Protein AF-A0A7W3VVQ0-F1 (afdb_monomer)

Sequence (83 aa):
MSYTDLRDFEPEFTYTASDGSTVQVEKLGGGTVGRKYTGTWRYFLSDADGVEVTRGQDYTVGMPHTHAWVAEDIREILRLIHP

Foldseek 3Di:
DPCPPPVPDDALDWDADPQQKIKGKADVVGDHAPWWDFFWMWIWIDGNVRHTPDIDTHDGDPGTDGPVVSSVVVVVVVVVVPD

Mean predicted aligned error: 5.94 Å

pLDDT: mean 85.56, std 13.64, range [40.09, 96.25]

Solvent-accessible surface area (backbone atoms only — not comparable to full-atom values): 4932 Å² total; per-residue (Å²): 132,86,79,83,52,84,81,79,67,78,58,70,38,76,46,73,48,97,81,46,29,34,28,31,28,33,46,67,92,66,71,61,80,83,45,68,46,65,48,42,24,31,41,40,35,24,40,60,87,64,48,78,74,49,70,51,67,70,54,64,44,96,55,68,43,28,56,69,58,52,36,51,50,55,50,53,60,46,47,74,75,57,120

Nearest PDB structures (foldseek):
  4xcs-assembly1_A  TM=4.519E-01  e=1.277E+00  Homo sapiens
  3tkp-assembly1_A  TM=4.197E-01  e=1.608E+00  Homo sapiens
  3tjk-assembly1_D  TM=4.189E-01  e=2.025E+00  Homo sapiens
  4kce-assembly1_A  TM=4.116E-01  e=2.700E+00  Leishmania braziliensis
  3tkr-assembly1_G  TM=4.246E-01  e=2.860E+00  Homo sapiens

Structure (mmCIF, N/CA/C/O backbone):
data_AF-A0A7W3VVQ0-F1
#
_entry.id   AF-A0A7W3VVQ0-F1
#
loop_
_atom_site.group_PDB
_atom_site.id
_atom_site.type_symbol
_atom_site.label_atom_id
_atom_site.label_alt_id
_atom_site.label_comp_id
_atom_site.label_asym_id
_atom_site.label_entity_id
_atom_site.label_seq_id
_atom_site.pdbx_PDB_ins_code
_atom_site.Cartn_x
_atom_site.Cartn_y
_atom_site.Cartn_z
_atom_site.occupancy
_atom_site.B_iso_or_equiv
_atom_site.auth_seq_id
_atom_site.auth_comp_id
_atom_site.auth_asym_id
_atom_site.auth_atom_id
_atom_site.pdbx_PDB_model_num
ATOM 1 N N . MET A 1 1 ? -24.522 9.271 -13.225 1.00 40.09 1 MET A N 1
ATOM 2 C CA . MET A 1 1 ? -23.693 8.051 -13.158 1.00 40.09 1 MET A CA 1
ATOM 3 C C . MET A 1 1 ? -22.315 8.508 -12.723 1.00 40.09 1 MET A C 1
ATOM 5 O O . MET A 1 1 ? -21.651 9.163 -13.512 1.00 40.09 1 MET A O 1
ATOM 9 N N . SER A 1 2 ? -21.967 8.331 -11.445 1.00 43.47 2 SER A N 1
ATOM 10 C CA . SER A 1 2 ? -20.649 8.735 -10.944 1.00 43.47 2 SER A CA 1
ATOM 11 C C . SER A 1 2 ? -19.630 7.761 -11.513 1.00 43.47 2 SER A C 1
ATOM 13 O O . SER A 1 2 ? -19.657 6.578 -11.183 1.00 43.47 2 SER A O 1
ATOM 15 N N . TYR A 1 3 ? -18.813 8.243 -12.440 1.00 47.03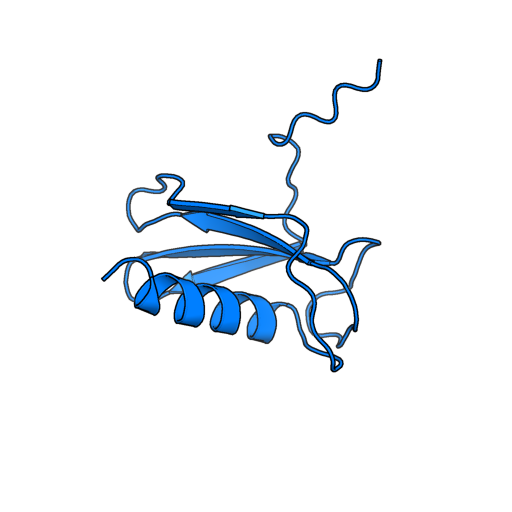 3 TYR A N 1
ATOM 16 C CA . TYR A 1 3 ? -17.690 7.505 -12.991 1.00 47.03 3 TYR A CA 1
ATOM 17 C C . TYR A 1 3 ? -16.598 7.551 -11.918 1.00 47.03 3 TYR A C 1
ATOM 19 O O . TYR A 1 3 ? -15.749 8.431 -11.934 1.00 47.03 3 TYR A O 1
ATOM 27 N N . THR A 1 4 ? -16.687 6.684 -10.906 1.00 47.88 4 THR A N 1
ATOM 28 C CA . THR A 1 4 ? -15.551 6.432 -10.012 1.00 47.88 4 THR A CA 1
ATOM 29 C C . THR A 1 4 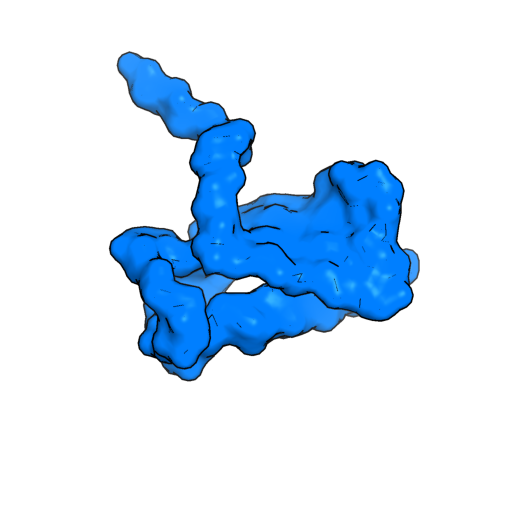? -14.541 5.662 -10.848 1.00 47.88 4 THR A C 1
ATOM 31 O O . THR A 1 4 ? -14.528 4.432 -10.867 1.00 47.88 4 THR A O 1
ATOM 34 N N . ASP A 1 5 ? -13.797 6.400 -11.667 1.00 52.25 5 ASP A N 1
ATOM 35 C CA . ASP A 1 5 ? -12.707 5.846 -12.437 1.00 52.25 5 ASP A CA 1
ATOM 36 C C . ASP A 1 5 ? -11.675 5.356 -11.423 1.00 52.25 5 ASP A C 1
ATOM 38 O O . ASP A 1 5 ? -11.213 6.100 -10.559 1.00 52.25 5 ASP A O 1
ATOM 42 N N . LEU A 1 6 ? -11.318 4.078 -11.499 1.00 52.22 6 LEU A N 1
ATOM 43 C CA . LEU A 1 6 ? -10.271 3.497 -10.662 1.00 52.22 6 LEU A CA 1
ATOM 44 C C . LEU A 1 6 ? -8.897 4.167 -10.897 1.00 52.22 6 LEU A C 1
ATOM 46 O O . LEU A 1 6 ? -7.952 3.818 -10.193 1.00 52.22 6 LEU A O 1
ATOM 50 N N . ARG A 1 7 ? -8.795 5.113 -11.848 1.00 54.59 7 ARG A N 1
ATOM 51 C CA . ARG A 1 7 ? -7.675 6.043 -12.063 1.00 54.59 7 ARG A CA 1
ATOM 52 C C . ARG A 1 7 ? -7.544 7.141 -11.001 1.00 54.59 7 ARG A C 1
ATOM 54 O O . ARG A 1 7 ? -6.429 7.608 -10.806 1.00 54.59 7 ARG A O 1
ATOM 61 N N . ASP A 1 8 ? -8.611 7.495 -10.282 1.00 64.44 8 ASP A N 1
ATOM 62 C CA . ASP A 1 8 ? -8.560 8.455 -9.164 1.00 64.44 8 ASP A CA 1
ATOM 63 C C . ASP A 1 8 ? -8.155 7.732 -7.871 1.00 64.44 8 ASP A C 1
ATOM 65 O O . ASP A 1 8 ? -8.876 7.697 -6.871 1.00 64.44 8 ASP A O 1
ATOM 69 N N . PHE A 1 9 ? -7.032 7.023 -7.923 1.00 70.31 9 PHE A N 1
ATOM 70 C CA . PHE A 1 9 ? -6.412 6.475 -6.729 1.00 70.31 9 PHE A CA 1
ATOM 71 C C . PHE A 1 9 ? -5.365 7.468 -6.241 1.00 70.31 9 PHE A C 1
ATOM 73 O O . PHE A 1 9 ? -4.285 7.567 -6.820 1.00 70.31 9 PHE A O 1
ATOM 80 N N . GLU A 1 10 ? -5.695 8.207 -5.185 1.00 81.56 10 GLU A N 1
ATOM 81 C CA . GLU A 1 10 ? -4.730 9.025 -4.456 1.00 81.56 10 GLU A CA 1
ATOM 82 C C . GLU A 1 10 ? -4.246 8.224 -3.245 1.00 81.56 10 GLU A C 1
ATOM 84 O O . GLU A 1 10 ? -4.942 8.156 -2.230 1.00 81.56 10 GLU A O 1
ATOM 89 N N . PRO A 1 11 ? -3.086 7.551 -3.332 1.00 87.88 11 PRO A N 1
ATOM 90 C CA . PRO A 1 11 ? -2.624 6.739 -2.225 1.00 87.88 11 PRO A CA 1
ATOM 91 C C . PRO A 1 11 ? -2.261 7.616 -1.034 1.00 87.88 11 PRO A C 1
ATOM 93 O O . PRO A 1 11 ? -1.493 8.571 -1.147 1.00 87.88 11 PRO A O 1
ATOM 96 N N . GLU A 1 12 ? -2.733 7.220 0.142 1.00 91.12 12 GLU A N 1
ATOM 97 C CA . GLU A 1 12 ? -2.298 7.831 1.397 1.00 91.12 12 GLU A CA 1
ATOM 98 C C . GLU A 1 12 ? -0.827 7.505 1.676 1.00 91.12 12 GLU A C 1
ATOM 100 O O . GLU A 1 12 ? -0.116 8.292 2.298 1.00 91.12 12 GLU A O 1
ATOM 105 N N . PHE A 1 13 ? -0.353 6.343 1.218 1.00 94.31 13 PHE A N 1
ATOM 106 C CA . PHE A 1 13 ? 1.014 5.890 1.431 1.00 94.31 13 PHE A CA 1
ATOM 107 C C . PHE A 1 13 ? 1.547 5.111 0.230 1.00 94.31 13 PHE A C 1
ATOM 109 O O . PHE A 1 13 ? 0.838 4.303 -0.365 1.00 94.31 13 PHE A O 1
ATOM 116 N N . THR A 1 14 ? 2.822 5.324 -0.092 1.00 94.81 14 THR A N 1
ATOM 117 C CA . THR A 1 14 ? 3.547 4.570 -1.121 1.00 94.81 14 THR A CA 1
ATOM 118 C C . THR A 1 14 ? 4.801 3.959 -0.509 1.00 94.81 14 THR A C 1
ATOM 120 O O . THR A 1 14 ? 5.591 4.655 0.129 1.00 94.81 14 THR A O 1
ATOM 123 N N . TYR A 1 15 ? 4.982 2.660 -0.718 1.00 93.88 15 TYR A N 1
ATOM 124 C CA . TYR A 1 15 ? 6.162 1.898 -0.340 1.00 93.88 15 TYR A CA 1
ATOM 125 C C . TYR A 1 15 ? 6.897 1.443 -1.596 1.00 93.88 15 TYR A C 1
ATOM 127 O O . TYR A 1 15 ? 6.307 0.785 -2.448 1.00 93.88 15 TYR A O 1
ATOM 135 N N . THR A 1 16 ? 8.187 1.754 -1.690 1.00 94.12 16 THR A N 1
ATOM 136 C CA . THR A 1 16 ? 9.063 1.257 -2.755 1.00 94.12 16 THR A CA 1
ATOM 137 C C . THR A 1 16 ? 10.032 0.253 -2.162 1.00 94.12 16 THR A C 1
ATOM 139 O O . THR A 1 16 ? 10.786 0.557 -1.236 1.00 94.12 16 THR A O 1
ATOM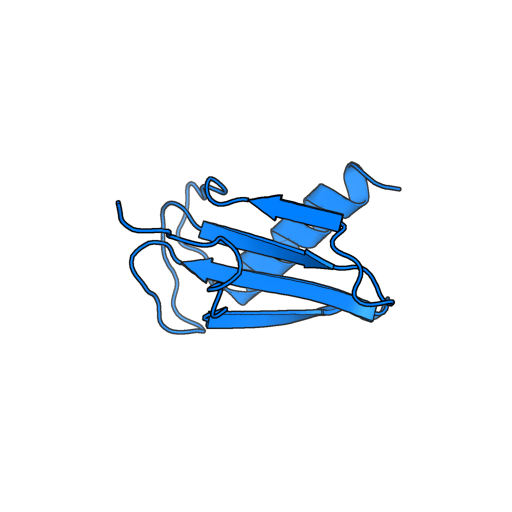 142 N N . ALA A 1 17 ? 9.995 -0.955 -2.696 1.00 89.62 17 ALA A N 1
ATOM 143 C CA . ALA A 1 17 ? 10.860 -2.039 -2.299 1.00 89.62 17 ALA A CA 1
ATOM 144 C C . ALA A 1 17 ? 12.254 -1.937 -2.933 1.00 89.62 17 ALA A C 1
ATOM 146 O O . ALA A 1 17 ? 12.476 -1.241 -3.921 1.00 89.62 17 ALA A O 1
ATOM 147 N N . SER A 1 18 ? 13.203 -2.702 -2.393 1.00 88.69 18 SER A N 1
ATOM 148 C CA . SER A 1 18 ? 14.571 -2.785 -2.921 1.00 88.69 18 SER A CA 1
ATOM 149 C C . SER A 1 18 ? 14.676 -3.420 -4.312 1.00 88.69 18 SER A C 1
ATOM 151 O O . SER 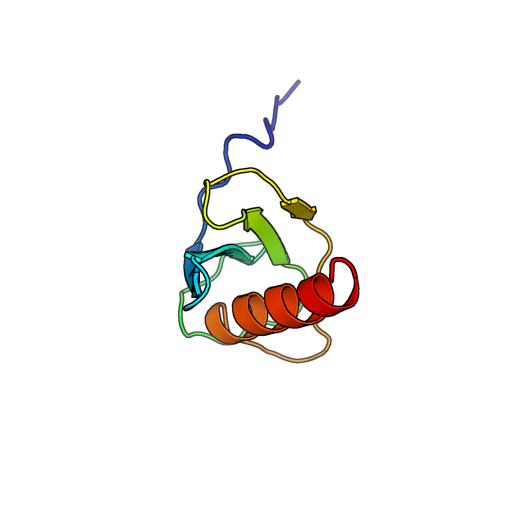A 1 18 ? 15.674 -3.210 -4.992 1.00 88.69 18 SER A O 1
ATOM 153 N N . ASP A 1 19 ? 13.674 -4.198 -4.725 1.00 87.81 19 ASP A N 1
ATOM 154 C CA . ASP A 1 19 ? 13.571 -4.771 -6.074 1.00 87.81 19 ASP A CA 1
ATOM 155 C C . ASP A 1 19 ? 12.952 -3.799 -7.093 1.00 87.81 19 ASP A C 1
ATOM 157 O O . ASP A 1 19 ? 12.835 -4.153 -8.259 1.00 87.81 19 ASP A O 1
ATOM 161 N N . GLY A 1 20 ? 12.571 -2.588 -6.670 1.00 88.94 20 GLY A N 1
ATOM 162 C CA . GLY A 1 20 ? 11.958 -1.567 -7.518 1.00 88.94 20 GLY A CA 1
ATOM 163 C C . GLY A 1 20 ? 10.430 -1.605 -7.543 1.00 88.94 20 GLY A C 1
ATOM 164 O O . GLY A 1 20 ? 9.826 -0.615 -7.945 1.00 88.94 20 GLY A O 1
ATOM 165 N N . SER A 1 21 ? 9.796 -2.683 -7.066 1.00 90.88 21 SER A N 1
ATOM 166 C CA . SER A 1 21 ? 8.332 -2.760 -6.991 1.00 90.88 21 SER A CA 1
ATOM 167 C C . SER A 1 21 ? 7.759 -1.695 -6.056 1.00 90.88 21 SER A C 1
ATOM 169 O O . SER A 1 21 ? 8.374 -1.333 -5.043 1.00 90.88 21 SER A O 1
ATOM 171 N N . THR A 1 22 ? 6.569 -1.190 -6.382 1.00 93.88 22 THR A N 1
ATOM 172 C CA . THR A 1 22 ? 5.894 -0.181 -5.563 1.00 93.88 22 THR A CA 1
ATOM 173 C C . THR A 1 22 ? 4.511 -0.636 -5.140 1.00 93.88 22 THR A C 1
ATOM 175 O O . THR A 1 22 ? 3.724 -1.121 -5.946 1.00 93.88 22 THR A O 1
ATOM 178 N N . VAL A 1 23 ? 4.218 -0.477 -3.852 1.00 94.69 23 VAL A N 1
ATOM 179 C CA . VAL A 1 23 ? 2.911 -0.756 -3.267 1.00 94.69 23 VAL A CA 1
ATOM 180 C C . VAL A 1 23 ? 2.339 0.561 -2.788 1.00 94.69 23 VAL A C 1
ATOM 182 O O . VAL A 1 23 ? 2.896 1.234 -1.921 1.00 94.69 23 VAL A O 1
ATOM 185 N N . GLN A 1 24 ? 1.205 0.924 -3.345 1.00 94.75 24 GLN A N 1
ATOM 186 C CA . GLN A 1 24 ? 0.466 2.111 -2.980 1.00 94.75 24 GLN A CA 1
ATOM 187 C C . GLN A 1 24 ? -0.787 1.670 -2.228 1.00 94.75 24 GLN A C 1
ATOM 189 O O . GLN A 1 24 ? -1.488 0.766 -2.681 1.00 94.75 24 GLN A O 1
ATOM 194 N N . VAL A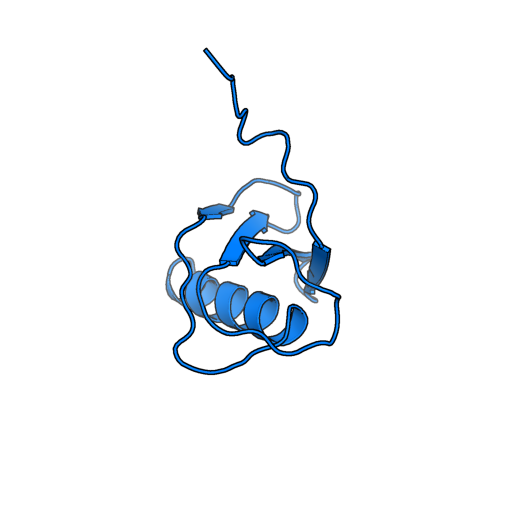 1 25 ? -1.059 2.269 -1.069 1.00 94.31 25 VAL A N 1
ATOM 195 C CA . VAL A 1 25 ? -2.167 1.861 -0.194 1.00 94.31 25 VAL A CA 1
ATOM 196 C C . VAL A 1 25 ? -2.949 3.056 0.338 1.00 94.31 25 VAL A C 1
ATOM 198 O O . VAL A 1 25 ? -2.403 4.130 0.593 1.00 94.31 25 VAL A O 1
ATOM 201 N N . GLU A 1 26 ? -4.238 2.829 0.554 1.00 93.31 26 GLU A N 1
ATOM 202 C CA . GLU A 1 26 ? -5.194 3.776 1.122 1.00 93.31 26 GLU A CA 1
ATOM 203 C C . GLU A 1 26 ? -6.121 3.035 2.087 1.00 93.31 26 GLU A C 1
ATOM 205 O O . GLU A 1 26 ? -6.581 1.917 1.816 1.00 93.31 26 GLU A O 1
ATOM 210 N N . LYS A 1 27 ? -6.436 3.660 3.222 1.00 92.75 27 LYS A N 1
ATOM 211 C CA . LYS A 1 27 ? -7.488 3.166 4.099 1.00 92.75 27 LYS A CA 1
ATOM 212 C C . LYS A 1 27 ? -8.853 3.558 3.541 1.00 92.75 27 LYS A C 1
ATOM 214 O O . LYS A 1 27 ? -9.175 4.738 3.461 1.00 92.75 27 LYS A O 1
ATOM 219 N N . LEU A 1 28 ? -9.727 2.582 3.279 1.00 90.44 28 LEU A N 1
ATOM 220 C CA . LEU A 1 28 ? -11.109 2.914 2.927 1.00 90.44 28 LEU A CA 1
ATOM 221 C C . LEU A 1 28 ? -11.802 3.618 4.101 1.00 90.44 28 LEU A C 1
ATOM 223 O O . LEU A 1 28 ? -11.832 3.093 5.221 1.00 90.44 28 LEU A O 1
ATOM 227 N N . GLY A 1 29 ? -12.356 4.800 3.816 1.00 86.81 29 GLY A N 1
ATOM 228 C CA . GLY A 1 29 ? -12.916 5.722 4.809 1.00 86.81 29 GLY A CA 1
ATOM 229 C C . GLY A 1 29 ? -11.934 6.786 5.315 1.00 86.81 29 GLY A C 1
ATOM 230 O O . GLY A 1 29 ? -12.332 7.621 6.125 1.00 86.81 29 GLY A O 1
ATOM 231 N N . GLY A 1 30 ? -10.693 6.778 4.823 1.00 86.81 30 GLY A N 1
ATOM 232 C CA . GLY A 1 30 ? -9.648 7.733 5.169 1.00 86.81 30 GLY A CA 1
ATOM 233 C C . GLY A 1 30 ? -8.838 7.335 6.405 1.00 86.81 30 GLY A C 1
ATOM 234 O O . GLY A 1 30 ? -9.341 6.744 7.367 1.00 86.81 30 GLY A O 1
ATOM 235 N N . GLY A 1 31 ? -7.559 7.688 6.389 1.00 87.75 31 GLY A N 1
ATOM 236 C CA . GLY A 1 31 ? -6.596 7.424 7.442 1.00 87.75 31 GLY A CA 1
ATOM 237 C C . GLY A 1 31 ? -5.419 8.397 7.406 1.00 87.75 31 GLY A C 1
ATOM 238 O O . GLY A 1 31 ? -5.075 9.006 6.403 1.00 87.75 31 GLY A O 1
ATOM 239 N N . THR A 1 32 ? -4.764 8.560 8.549 1.00 92.69 32 THR A N 1
ATOM 240 C CA . THR A 1 32 ? -3.513 9.310 8.662 1.00 92.69 32 THR A CA 1
ATOM 241 C C . THR A 1 32 ? -2.355 8.326 8.667 1.00 92.69 32 THR A C 1
ATOM 243 O O . THR A 1 32 ? -2.324 7.406 9.488 1.00 92.69 32 THR A O 1
ATOM 246 N N . VAL A 1 33 ? -1.377 8.535 7.788 1.00 91.75 33 VAL A N 1
ATOM 247 C CA . VAL A 1 33 ? -0.170 7.703 7.714 1.00 91.75 33 VAL A CA 1
ATOM 248 C C . VAL A 1 33 ? 0.497 7.573 9.087 1.00 91.75 33 VAL A C 1
ATOM 250 O O . VAL A 1 33 ? 0.630 8.540 9.837 1.00 91.75 33 VAL A O 1
ATOM 253 N N . GLY A 1 34 ? 0.898 6.349 9.433 1.00 90.00 34 GLY A N 1
ATOM 254 C CA . GLY A 1 34 ? 1.538 6.021 10.713 1.00 90.00 34 GLY A CA 1
ATOM 255 C C . GLY A 1 34 ? 0.566 5.743 11.866 1.00 90.00 34 GLY A C 1
ATOM 256 O O . GLY A 1 34 ? 0.990 5.273 12.923 1.00 90.00 34 GLY A O 1
ATOM 257 N N . ARG A 1 35 ? -0.741 5.966 11.682 1.00 93.75 35 ARG A N 1
ATOM 258 C CA . ARG A 1 35 ? -1.776 5.513 12.624 1.00 93.75 35 ARG A CA 1
ATOM 259 C C . ARG A 1 35 ? -2.229 4.093 12.291 1.00 93.75 35 ARG A C 1
ATOM 261 O O . ARG A 1 35 ? -2.052 3.613 11.175 1.00 93.75 35 ARG A O 1
ATOM 268 N N . LYS A 1 36 ? -2.780 3.409 13.296 1.00 94.94 36 LYS A N 1
ATOM 269 C CA . LYS A 1 36 ? -3.282 2.037 13.169 1.00 94.94 36 LYS A CA 1
ATOM 270 C C . LYS A 1 36 ? -4.787 2.038 12.937 1.00 94.94 36 LYS A C 1
ATOM 272 O O . LYS A 1 36 ? -5.508 2.694 13.686 1.00 94.94 36 LYS A O 1
ATOM 277 N N . TYR A 1 37 ? -5.245 1.247 11.973 1.00 92.06 37 TYR A N 1
ATOM 278 C CA . TYR A 1 37 ? -6.653 1.135 11.606 1.00 92.06 37 TYR A CA 1
ATOM 279 C C . TYR A 1 37 ? -7.055 -0.315 11.345 1.00 92.06 37 TYR A C 1
ATOM 281 O O . TYR A 1 37 ? -6.265 -1.107 10.835 1.00 92.06 37 TYR A O 1
ATOM 289 N N . THR A 1 38 ? -8.301 -0.649 11.676 1.00 93.19 38 THR A N 1
ATOM 290 C CA . THR A 1 38 ? -8.950 -1.919 11.317 1.00 93.19 38 THR A CA 1
ATOM 291 C C . THR A 1 38 ? -9.775 -1.774 10.040 1.00 93.19 38 THR A C 1
ATOM 293 O O . THR A 1 38 ? -10.115 -0.665 9.623 1.00 93.19 38 THR A O 1
ATOM 296 N N . GLY A 1 39 ? -10.156 -2.898 9.434 1.00 90.69 39 GLY A N 1
ATOM 297 C CA . GLY A 1 39 ? -11.103 -2.935 8.320 1.00 90.69 39 GLY A CA 1
ATOM 298 C C . GLY A 1 39 ? -10.421 -2.991 6.959 1.00 90.69 39 GLY A C 1
ATOM 299 O O . GLY A 1 39 ? -9.329 -3.539 6.832 1.00 90.69 39 GLY A O 1
ATOM 300 N N . THR A 1 40 ? -11.091 -2.448 5.946 1.00 93.81 40 THR A N 1
ATOM 301 C CA . THR A 1 40 ? -10.721 -2.654 4.541 1.00 93.81 40 THR A CA 1
ATOM 302 C C . THR A 1 40 ? -9.772 -1.580 4.014 1.00 93.81 40 THR A C 1
ATOM 304 O O . THR A 1 40 ? -9.847 -0.415 4.420 1.00 93.81 40 THR A O 1
ATOM 307 N N . TRP A 1 41 ? -8.881 -1.978 3.118 1.00 93.69 41 TRP A N 1
ATOM 308 C CA . TRP A 1 41 ? -7.872 -1.148 2.483 1.00 93.69 41 TRP A CA 1
ATOM 309 C C . TRP A 1 41 ? -7.928 -1.335 0.973 1.00 93.69 41 TRP A C 1
ATOM 311 O O . TRP A 1 41 ? -8.246 -2.414 0.467 1.00 93.69 41 TRP A O 1
ATOM 321 N N . ARG A 1 42 ? -7.588 -0.262 0.268 1.00 93.12 42 ARG A N 1
ATOM 322 C CA . ARG A 1 42 ? -7.357 -0.264 -1.167 1.00 93.12 42 ARG A CA 1
ATOM 323 C C . ARG A 1 42 ? -5.864 -0.280 -1.425 1.00 93.12 42 ARG A C 1
ATOM 325 O O . ARG A 1 42 ? -5.102 0.362 -0.704 1.00 93.12 42 ARG A O 1
ATOM 332 N N . TYR A 1 43 ? -5.456 -1.028 -2.439 1.00 92.69 43 TYR A N 1
ATOM 333 C CA . TYR A 1 43 ? -4.062 -1.154 -2.810 1.00 92.69 43 TYR A CA 1
ATOM 334 C C . TYR A 1 43 ? -3.865 -1.232 -4.316 1.00 92.69 43 TYR A C 1
ATOM 336 O O . TYR A 1 43 ? -4.747 -1.653 -5.069 1.00 92.69 43 TYR A O 1
ATOM 344 N N . PHE A 1 44 ? -2.661 -0.862 -4.721 1.00 92.94 44 PHE A N 1
ATOM 345 C CA . PHE A 1 44 ? -2.162 -0.953 -6.077 1.00 92.94 44 PHE A CA 1
ATOM 346 C C . PHE A 1 44 ? -0.696 -1.383 -6.017 1.00 92.94 44 PHE A C 1
ATOM 348 O O . PHE A 1 44 ? 0.109 -0.737 -5.347 1.00 92.94 44 PHE A O 1
ATOM 355 N N . LEU A 1 45 ? -0.368 -2.496 -6.667 1.00 91.38 45 LEU A N 1
ATOM 356 C CA . LEU A 1 45 ? 0.994 -2.997 -6.798 1.00 91.38 45 LEU A CA 1
ATOM 357 C C . LEU A 1 45 ? 1.453 -2.818 -8.240 1.00 91.38 45 LEU A C 1
ATOM 359 O O . LEU A 1 45 ? 0.801 -3.303 -9.169 1.00 91.38 45 LEU A O 1
ATOM 363 N N . SER A 1 46 ? 2.621 -2.213 -8.402 1.00 91.88 46 SER A N 1
ATOM 364 C CA . SER A 1 46 ? 3.356 -2.192 -9.659 1.00 91.88 46 SER A CA 1
ATOM 365 C C . SER A 1 46 ? 4.748 -2.794 -9.516 1.00 91.88 46 SER A C 1
ATOM 367 O O . SER A 1 46 ? 5.340 -2.806 -8.432 1.00 91.88 46 SER A O 1
ATOM 369 N N . ASP A 1 47 ? 5.261 -3.327 -10.619 1.00 90.62 47 ASP A N 1
ATOM 370 C CA . ASP A 1 47 ? 6.629 -3.825 -10.707 1.00 90.62 47 ASP A CA 1
ATOM 371 C C . ASP A 1 47 ? 7.652 -2.679 -10.830 1.00 90.62 47 ASP A C 1
ATOM 373 O O . ASP A 1 47 ? 7.317 -1.495 -10.735 1.00 90.62 47 ASP A O 1
ATOM 377 N N . ALA A 1 48 ? 8.925 -3.039 -11.010 1.00 89.31 48 ALA A N 1
ATOM 378 C CA . ALA A 1 48 ? 10.022 -2.082 -11.130 1.00 89.31 48 ALA A CA 1
ATOM 379 C C . ALA A 1 48 ? 9.934 -1.187 -12.377 1.00 89.31 48 ALA A C 1
ATOM 381 O O . ALA A 1 48 ? 10.467 -0.077 -12.366 1.00 89.31 48 ALA A O 1
ATOM 382 N N . ASP A 1 49 ? 9.248 -1.644 -13.426 1.00 88.56 49 ASP A N 1
ATOM 383 C CA . ASP A 1 49 ? 9.020 -0.888 -14.657 1.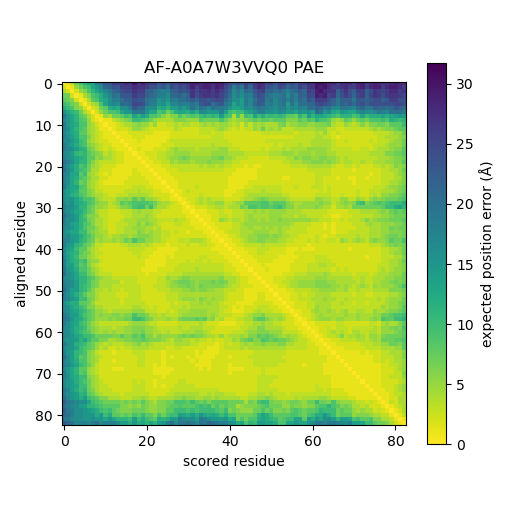00 88.56 49 ASP A CA 1
ATOM 384 C C . ASP A 1 49 ? 7.764 0.002 -14.555 1.00 88.56 49 ASP A C 1
ATOM 386 O O . ASP A 1 49 ? 7.425 0.735 -15.488 1.00 88.56 49 ASP A O 1
ATOM 390 N N . GLY A 1 50 ? 7.077 -0.029 -13.406 1.00 85.94 50 GLY A N 1
ATOM 391 C CA . GLY A 1 50 ? 5.850 0.716 -13.148 1.00 85.94 50 GLY A CA 1
ATOM 392 C C . GLY A 1 50 ? 4.604 0.077 -13.762 1.00 85.94 50 GLY A C 1
ATOM 393 O O . GLY A 1 50 ? 3.554 0.721 -13.806 1.00 85.94 50 GLY A O 1
ATOM 394 N N .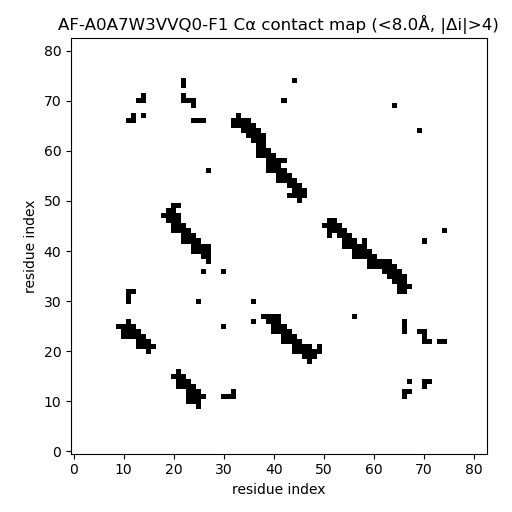 VAL A 1 51 ? 4.690 -1.171 -14.229 1.00 89.19 51 VAL A N 1
ATOM 395 C CA . VAL A 1 51 ? 3.555 -1.906 -14.791 1.00 89.19 51 VAL A CA 1
ATOM 396 C C . VAL A 1 51 ? 2.677 -2.418 -13.655 1.00 89.19 51 VAL A C 1
ATOM 398 O O . VAL A 1 51 ? 3.167 -2.971 -12.672 1.00 89.19 51 VAL A O 1
ATOM 401 N N . GLU A 1 52 ? 1.362 -2.226 -13.781 1.00 90.31 52 GLU A N 1
ATOM 402 C CA . GLU A 1 52 ? 0.383 -2.757 -12.829 1.00 90.31 52 GLU A CA 1
ATOM 403 C C . GLU A 1 52 ? 0.476 -4.286 -12.784 1.00 90.31 52 GLU A C 1
ATOM 405 O O . GLU A 1 52 ? 0.182 -4.968 -13.767 1.00 90.31 52 GLU A O 1
ATOM 410 N N . VAL A 1 53 ? 0.848 -4.817 -11.621 1.00 89.44 53 VAL A N 1
ATOM 411 C CA . VAL A 1 53 ? 0.804 -6.256 -11.345 1.00 89.44 53 VAL A CA 1
ATOM 412 C C . VAL A 1 53 ? -0.598 -6.622 -10.878 1.00 89.44 53 VAL A C 1
ATOM 414 O O . VAL A 1 53 ? -1.184 -7.598 -11.342 1.00 89.44 53 VAL A O 1
ATOM 417 N N . THR A 1 54 ? -1.145 -5.841 -9.943 1.00 89.75 54 THR A N 1
ATOM 418 C CA . THR A 1 54 ? -2.484 -6.068 -9.395 1.00 89.75 54 THR A CA 1
ATOM 419 C C . THR A 1 54 ? -2.995 -4.860 -8.614 1.00 89.75 54 THR A C 1
ATOM 421 O O . THR A 1 54 ? -2.230 -4.006 -8.165 1.00 89.75 54 THR A O 1
ATOM 424 N N . ARG A 1 55 ? -4.306 -4.820 -8.388 1.00 91.44 55 ARG A N 1
ATOM 425 C CA . ARG A 1 55 ? -4.980 -3.832 -7.545 1.00 91.44 55 ARG A CA 1
ATOM 426 C C . ARG A 1 55 ? -6.225 -4.432 -6.904 1.00 91.44 55 ARG A C 1
ATOM 428 O O . ARG A 1 55 ? -6.871 -5.296 -7.495 1.00 91.44 55 ARG A O 1
ATOM 435 N N . GLY A 1 56 ? -6.597 -3.931 -5.733 1.00 90.38 56 GLY A N 1
ATOM 436 C CA . GLY A 1 56 ? -7.766 -4.404 -4.991 1.00 90.38 56 GLY A CA 1
ATOM 437 C C . GLY A 1 56 ? -8.302 -3.357 -4.023 1.00 90.38 56 GLY A C 1
ATOM 438 O O . GLY A 1 56 ? -7.632 -2.374 -3.717 1.00 90.38 56 GLY A O 1
ATOM 439 N N . GLN A 1 57 ? -9.536 -3.551 -3.560 1.00 89.88 57 GLN A N 1
ATOM 440 C CA . GLN A 1 57 ? -10.225 -2.637 -2.630 1.00 89.88 57 GLN A CA 1
ATOM 441 C C . GLN A 1 57 ? -10.910 -3.366 -1.468 1.00 89.88 57 GLN A C 1
ATOM 443 O O . GLN A 1 57 ? -11.727 -2.798 -0.755 1.00 89.88 57 GLN A O 1
ATOM 448 N N . ASP A 1 58 ? -10.608 -4.644 -1.304 1.00 88.81 58 ASP A N 1
ATOM 449 C CA . ASP A 1 58 ? -11.247 -5.587 -0.394 1.00 88.81 58 ASP A CA 1
ATOM 450 C C . ASP A 1 58 ? -10.244 -6.225 0.582 1.00 88.81 58 ASP A C 1
ATOM 452 O O . ASP A 1 58 ? -10.614 -7.085 1.387 1.00 88.81 58 ASP A O 1
ATOM 456 N N . TYR A 1 59 ? -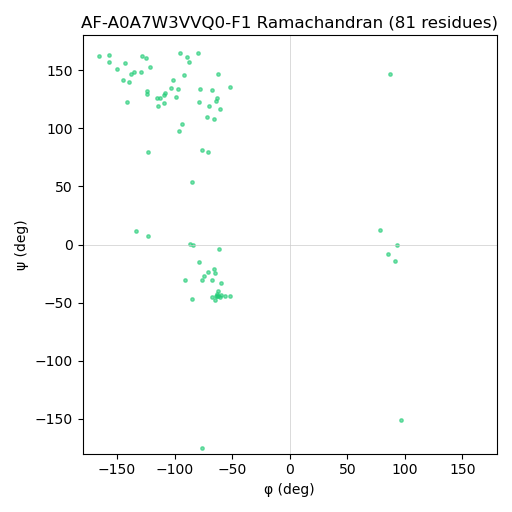8.993 -5.748 0.592 1.00 90.69 59 TYR A N 1
ATOM 457 C CA . TYR A 1 59 ? -7.972 -6.224 1.520 1.00 90.69 59 TYR A CA 1
ATOM 458 C C . TYR A 1 59 ? -8.362 -5.852 2.953 1.00 90.69 59 TYR A C 1
ATOM 460 O O . TYR A 1 59 ? -8.359 -4.684 3.342 1.00 90.69 59 TYR A O 1
ATOM 468 N N . THR A 1 60 ? -8.755 -6.850 3.738 1.00 91.94 60 THR A N 1
ATOM 469 C CA . THR A 1 60 ? -9.332 -6.649 5.068 1.00 91.94 60 THR A CA 1
ATOM 470 C C . THR A 1 60 ? -8.420 -7.231 6.129 1.00 91.94 60 THR A C 1
ATOM 472 O O . THR A 1 60 ? -8.091 -8.414 6.099 1.00 91.94 60 THR A O 1
ATOM 475 N N . VAL A 1 61 ? -8.067 -6.404 7.112 1.00 88.56 61 VAL A N 1
ATOM 476 C CA . VAL A 1 61 ? -7.256 -6.823 8.258 1.00 88.56 61 VAL A CA 1
ATOM 477 C C . VAL A 1 61 ? -8.117 -7.022 9.502 1.00 88.56 61 VAL A C 1
ATOM 479 O O . VAL A 1 61 ? -8.968 -6.191 9.833 1.00 88.56 61 VAL A O 1
ATOM 482 N N . GLY A 1 62 ? -7.882 -8.128 10.213 1.00 86.31 62 GLY A N 1
ATOM 483 C CA . GLY A 1 62 ? -8.598 -8.474 11.448 1.00 86.31 62 GLY A CA 1
ATOM 484 C C . GLY A 1 62 ? -8.115 -7.724 12.696 1.00 86.31 62 GLY A C 1
ATOM 485 O O . GLY A 1 62 ? -8.812 -7.708 13.709 1.00 86.31 62 GLY A O 1
ATOM 486 N N . MET A 1 63 ? -6.943 -7.085 12.638 1.00 89.94 63 MET A N 1
ATOM 487 C CA . MET A 1 63 ? -6.360 -6.293 13.728 1.00 89.94 63 MET A CA 1
ATOM 488 C C . MET A 1 63 ? -5.954 -4.893 13.234 1.00 89.94 63 MET A C 1
ATOM 490 O O . MET A 1 63 ? -5.875 -4.673 12.027 1.00 89.94 63 MET A O 1
ATOM 494 N N . PRO A 1 64 ? -5.739 -3.904 14.125 1.00 93.19 64 PRO A N 1
ATOM 495 C CA . PRO A 1 64 ? -5.323 -2.571 13.702 1.00 93.19 64 PRO A CA 1
ATOM 496 C C . PRO A 1 64 ? -3.882 -2.547 13.161 1.00 93.19 64 PRO A C 1
ATOM 498 O O . PRO A 1 64 ? -2.937 -2.779 13.920 1.00 93.19 64 PRO A O 1
ATOM 501 N N . HIS A 1 65 ? -3.701 -2.162 11.895 1.00 95.75 65 HIS A N 1
ATOM 502 C CA . HIS A 1 65 ? -2.389 -2.046 11.239 1.00 95.75 65 HIS A CA 1
ATOM 503 C C . HIS A 1 65 ? -2.147 -0.654 10.648 1.00 95.75 65 HIS A C 1
ATOM 505 O O . HIS A 1 65 ? -3.078 0.130 10.470 1.00 95.75 65 HIS A O 1
ATOM 511 N N . THR A 1 66 ? -0.877 -0.328 10.401 1.00 96.25 66 THR A N 1
ATOM 512 C CA . THR A 1 66 ? -0.460 0.916 9.737 1.00 96.25 66 THR A CA 1
ATOM 513 C C . THR A 1 66 ? -0.399 0.728 8.225 1.00 96.25 66 THR A C 1
ATOM 515 O O . THR A 1 66 ? -0.242 -0.395 7.752 1.00 96.25 66 THR A O 1
ATOM 518 N N . HIS A 1 67 ? -0.419 1.829 7.468 1.00 95.88 67 HIS A N 1
ATOM 519 C CA . HIS A 1 67 ? -0.199 1.810 6.017 1.00 95.88 67 HIS A CA 1
ATOM 520 C C . HIS A 1 67 ? 1.075 1.068 5.616 1.00 95.88 67 HIS A C 1
ATOM 522 O O . HIS A 1 67 ? 1.046 0.262 4.697 1.00 95.88 67 HIS A O 1
ATOM 528 N N . ALA A 1 68 ? 2.178 1.308 6.332 1.00 95.12 68 ALA A N 1
ATOM 529 C CA . ALA A 1 68 ? 3.458 0.663 6.054 1.00 95.12 68 ALA A CA 1
ATOM 530 C C . ALA A 1 68 ? 3.388 -0.857 6.223 1.00 95.12 68 ALA A C 1
ATOM 532 O O . ALA A 1 68 ? 3.850 -1.585 5.354 1.00 95.12 68 ALA A O 1
ATOM 533 N N . TRP A 1 69 ? 2.756 -1.322 7.305 1.00 95.62 69 TRP A N 1
ATOM 534 C CA . TRP A 1 69 ? 2.579 -2.751 7.536 1.00 95.62 69 TRP A CA 1
ATOM 535 C C . TRP A 1 69 ? 1.693 -3.380 6.456 1.00 95.62 69 TRP A C 1
ATOM 537 O O . TRP A 1 69 ? 2.033 -4.422 5.918 1.00 95.62 69 TRP A O 1
ATOM 547 N N . VAL A 1 70 ? 0.587 -2.719 6.099 1.00 94.94 70 VAL A N 1
ATOM 548 C CA . VAL A 1 70 ? -0.331 -3.206 5.057 1.00 94.94 70 VAL A CA 1
ATOM 549 C C . VAL A 1 70 ? 0.362 -3.270 3.696 1.00 94.94 70 VAL A C 1
ATOM 551 O O . VAL A 1 70 ? 0.207 -4.251 2.980 1.00 94.94 70 VAL A O 1
ATOM 554 N N . ALA A 1 71 ? 1.158 -2.259 3.346 1.00 94.56 71 ALA A N 1
ATOM 555 C CA . ALA A 1 71 ? 1.923 -2.254 2.105 1.00 94.56 71 ALA A CA 1
ATOM 556 C C . ALA A 1 71 ? 2.955 -3.396 2.050 1.00 94.56 71 ALA A C 1
ATOM 558 O O . ALA A 1 71 ? 3.120 -4.030 1.008 1.00 94.56 71 ALA A O 1
ATOM 559 N N . GLU A 1 72 ? 3.628 -3.675 3.168 1.00 93.75 72 GLU A N 1
ATOM 560 C CA . GLU A 1 72 ? 4.594 -4.771 3.275 1.00 93.75 72 GLU A CA 1
ATOM 561 C C . GLU A 1 72 ? 3.917 -6.146 3.176 1.00 93.75 72 GLU A C 1
ATOM 563 O O . GLU A 1 72 ? 4.358 -6.980 2.387 1.00 93.75 72 GLU A O 1
ATOM 568 N N . ASP A 1 73 ? 2.804 -6.350 3.884 1.00 93.38 73 ASP A N 1
ATOM 569 C CA . ASP A 1 73 ? 2.049 -7.608 3.862 1.00 93.38 73 ASP A CA 1
ATOM 570 C C . ASP A 1 73 ? 1.484 -7.911 2.464 1.00 93.38 73 ASP A C 1
ATOM 572 O O . ASP A 1 73 ? 1.641 -9.014 1.942 1.00 93.38 73 ASP A O 1
ATOM 576 N N . ILE A 1 74 ? 0.916 -6.903 1.792 1.00 92.12 74 ILE A N 1
ATOM 577 C CA . ILE A 1 74 ? 0.416 -7.031 0.415 1.00 92.12 74 ILE A CA 1
ATOM 578 C C . ILE A 1 74 ? 1.538 -7.438 -0.540 1.00 92.12 74 ILE A C 1
ATOM 580 O O . ILE A 1 74 ? 1.352 -8.331 -1.369 1.00 92.12 74 ILE A O 1
ATOM 584 N N . ARG A 1 75 ? 2.720 -6.825 -0.418 1.00 90.94 75 ARG A N 1
ATOM 585 C CA . ARG A 1 75 ? 3.883 -7.214 -1.224 1.00 90.94 75 ARG A CA 1
ATOM 586 C C . ARG A 1 75 ? 4.283 -8.663 -0.971 1.00 90.94 75 ARG A C 1
ATOM 588 O O . ARG A 1 75 ? 4.589 -9.377 -1.924 1.00 90.94 75 ARG A O 1
ATOM 595 N N . GLU A 1 76 ? 4.333 -9.082 0.290 1.00 89.56 76 GLU A N 1
ATOM 596 C CA . GLU A 1 76 ? 4.754 -10.431 0.663 1.00 89.56 76 GLU A CA 1
ATOM 597 C C . GLU A 1 76 ? 3.781 -11.487 0.128 1.00 89.56 76 GLU A C 1
ATOM 599 O O . GLU A 1 76 ? 4.212 -12.427 -0.543 1.00 89.56 76 GLU A O 1
ATOM 604 N N . ILE A 1 77 ? 2.474 -11.285 0.318 1.00 84.88 77 ILE A N 1
ATOM 605 C CA . ILE A 1 77 ? 1.429 -12.162 -0.228 1.00 84.88 77 ILE A CA 1
ATOM 606 C C . ILE A 1 77 ? 1.565 -12.281 -1.748 1.00 84.88 77 ILE A C 1
ATOM 608 O O . ILE A 1 77 ? 1.491 -13.378 -2.300 1.00 84.88 77 ILE A O 1
ATOM 612 N N . 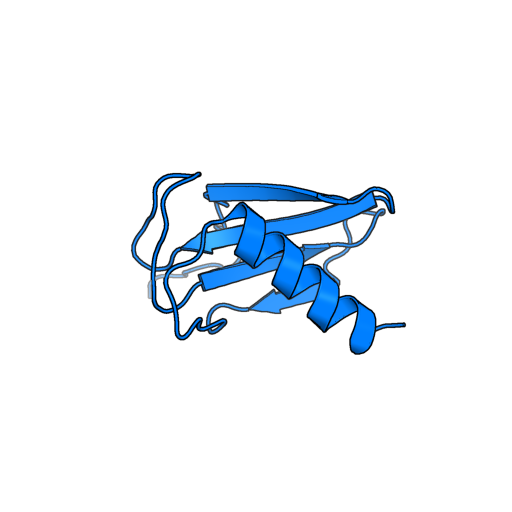LEU A 1 78 ? 1.790 -11.165 -2.442 1.00 74.94 78 LEU A N 1
ATOM 613 C CA . LEU A 1 78 ? 1.821 -11.155 -3.903 1.00 74.94 78 LEU A CA 1
ATOM 614 C C . LEU A 1 78 ? 3.111 -11.738 -4.479 1.00 74.94 78 LEU A C 1
ATOM 616 O O . LEU A 1 78 ? 3.044 -12.402 -5.511 1.00 74.94 78 LEU A O 1
ATOM 620 N N . ARG A 1 79 ? 4.248 -11.613 -3.784 1.00 75.94 79 ARG A N 1
ATOM 621 C CA . ARG A 1 79 ? 5.476 -12.359 -4.117 1.00 75.94 79 ARG A CA 1
ATOM 622 C C . ARG A 1 79 ? 5.281 -13.873 -4.060 1.00 75.94 79 ARG A C 1
ATOM 624 O O . ARG A 1 79 ? 5.913 -14.593 -4.822 1.00 75.94 79 ARG A O 1
ATOM 631 N N . LEU A 1 80 ? 4.428 -14.370 -3.164 1.00 73.56 80 LEU A N 1
ATOM 632 C CA . LEU A 1 80 ? 4.139 -15.805 -3.069 1.00 73.56 80 LEU A CA 1
ATOM 633 C C . LEU A 1 80 ? 3.237 -16.301 -4.209 1.00 73.56 80 LEU A C 1
ATOM 635 O O . LEU A 1 80 ? 3.288 -17.478 -4.559 1.00 73.56 80 LEU A O 1
ATOM 639 N N . ILE A 1 81 ? 2.411 -15.419 -4.776 1.00 71.69 81 ILE A N 1
ATOM 640 C CA . ILE A 1 81 ? 1.458 -15.745 -5.848 1.00 71.69 81 ILE A CA 1
ATOM 641 C C . ILE A 1 81 ? 2.090 -15.544 -7.238 1.00 71.69 81 ILE A C 1
ATOM 643 O O . ILE A 1 81 ? 1.753 -16.270 -8.173 1.00 71.69 81 ILE A O 1
ATOM 647 N N . HIS A 1 82 ? 3.032 -14.605 -7.363 1.00 61.16 82 HIS A N 1
ATOM 648 C CA . HIS A 1 82 ? 3.759 -14.277 -8.590 1.00 61.16 82 HIS A CA 1
ATOM 649 C C . HIS A 1 82 ? 5.284 -14.405 -8.372 1.00 61.16 82 HIS A C 1
ATOM 651 O O . HIS A 1 82 ? 5.935 -13.388 -8.121 1.00 61.16 82 HIS A O 1
ATOM 657 N N . PRO A 1 83 ? 5.840 -15.636 -8.405 1.00 57.53 83 PRO A N 1
ATOM 658 C CA . PRO A 1 83 ? 7.273 -15.887 -8.229 1.00 57.53 83 PRO A CA 1
ATOM 659 C C . PRO A 1 83 ? 8.130 -15.459 -9.428 1.00 57.53 83 PRO A C 1
ATOM 661 O O . PRO A 1 83 ? 7.632 -15.514 -10.577 1.00 57.53 83 PRO A O 1
#

Radius of gyration: 12.56 Å; Cα contacts (8 Å, |Δi|>4): 145; chains: 1; bounding box: 38×25×28 Å

Organism: NCBI:txid2760662

Secondary structure (DSSP, 8-state):
-----TT----SEEEE-TTS-EEEEEETT---TTS-EEEEEEEEEE-TT--EEEEEEEEEEEEEE-HHHHHHHHHHHHHHH--